Protein AF-A0A967SCY6-F1 (afdb_monomer_lite)

Foldseek 3Di:
DDCCQPCVPVVVVCCCVPPNPVPCPDDPDFADQDDPPPPDDHTDDAQPHPSHNVSVVVVVVD

Sequence (62 aa):
GYDLVGDYDGVWADFGDTIGFERLGLIHLNDSKHGFGTHKDRHESIGEGTLGPEPFRRIMLD

pLDDT: mean 96.28, std 3.01, range [77.44, 98.44]

Radius of gyration: 11.88 Å; chains: 1; bounding box: 27×21×24 Å

Secondary structure (DSSP, 8-state):
---TTT-HHHHHHHHHHHT-GGG-------EESS-TT-----EE-TTSSSS-HHHHHHHTT-

Structure (mmCIF, N/CA/C/O backbone):
data_AF-A0A967SCY6-F1
#
_entry.id   AF-A0A967SCY6-F1
#
loop_
_atom_site.group_PDB
_atom_site.id
_atom_site.type_symbol
_atom_site.label_atom_id
_atom_site.label_alt_id
_atom_site.label_comp_id
_atom_site.label_asym_id
_atom_site.label_entity_id
_atom_site.label_seq_id
_atom_site.pdbx_PDB_ins_code
_atom_site.Cartn_x
_atom_site.Cartn_y
_atom_site.Cartn_z
_atom_site.occupancy
_atom_site.B_iso_or_equiv
_atom_site.auth_seq_id
_atom_site.auth_comp_id
_atom_site.auth_asym_id
_atom_site.auth_atom_id
_atom_site.pdbx_PDB_model_num
ATOM 1 N N . GLY A 1 1 ? 5.254 -7.063 3.056 1.00 87.06 1 GLY A N 1
ATOM 2 C CA . GLY A 1 1 ? 4.197 -6.101 2.705 1.00 87.06 1 GLY A CA 1
ATOM 3 C C . GLY A 1 1 ? 2.989 -6.860 2.210 1.00 87.06 1 GLY A C 1
ATOM 4 O O . GLY A 1 1 ? 3.034 -8.085 2.206 1.00 87.06 1 GLY A O 1
ATOM 5 N N . TYR A 1 2 ? 1.957 -6.136 1.805 1.00 94.19 2 TYR A N 1
ATOM 6 C CA . TYR A 1 2 ? 0.734 -6.686 1.225 1.00 94.19 2 TYR A CA 1
ATOM 7 C C . TYR A 1 2 ? 0.810 -6.650 -0.304 1.00 94.19 2 TYR A C 1
ATOM 9 O O . TYR A 1 2 ? 1.549 -5.825 -0.850 1.00 94.19 2 TYR A O 1
ATOM 17 N N . ASP A 1 3 ? 0.104 -7.551 -0.987 1.00 96.12 3 ASP A N 1
ATOM 18 C CA . ASP A 1 3 ? 0.134 -7.624 -2.450 1.00 96.12 3 ASP A CA 1
ATOM 19 C C . ASP A 1 3 ? -0.797 -6.583 -3.081 1.00 96.12 3 ASP A C 1
ATOM 21 O O . ASP A 1 3 ? -1.857 -6.892 -3.611 1.00 96.12 3 ASP A O 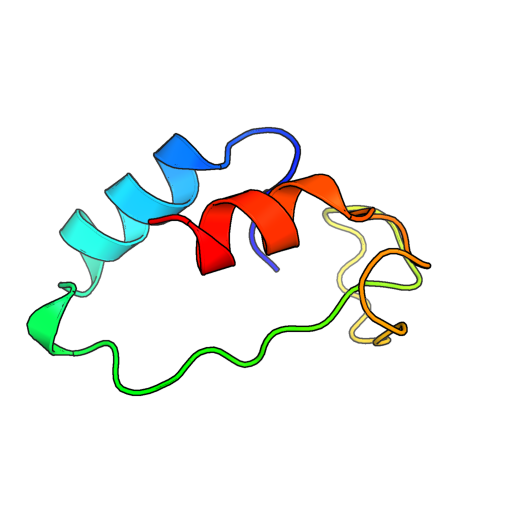1
ATOM 25 N N . LEU A 1 4 ? -0.395 -5.315 -3.026 1.00 95.62 4 LEU A N 1
ATOM 26 C CA . LEU A 1 4 ? -1.187 -4.218 -3.586 1.00 95.62 4 LEU A CA 1
ATOM 27 C C . LEU A 1 4 ? -1.179 -4.177 -5.127 1.00 95.62 4 LEU A C 1
ATOM 29 O O . LEU A 1 4 ? -1.889 -3.361 -5.711 1.00 95.62 4 LEU A O 1
ATOM 33 N N . VAL A 1 5 ? -0.367 -5.015 -5.784 1.00 96.25 5 VAL A N 1
ATOM 34 C CA . VAL A 1 5 ? -0.290 -5.109 -7.252 1.00 96.25 5 VAL A CA 1
ATOM 35 C C . VAL A 1 5 ? -1.173 -6.244 -7.763 1.00 96.25 5 VAL A C 1
ATOM 37 O O . VAL A 1 5 ? -1.924 -6.046 -8.715 1.00 96.25 5 VAL A O 1
ATOM 40 N N . GLY A 1 6 ? -1.077 -7.426 -7.149 1.00 97.06 6 GLY A N 1
ATOM 41 C CA . GLY A 1 6 ? -1.823 -8.620 -7.540 1.00 97.06 6 GLY A CA 1
ATOM 42 C C . GLY A 1 6 ? -3.201 -8.749 -6.891 1.00 97.06 6 GLY A C 1
ATOM 43 O O . GLY A 1 6 ? -4.073 -9.374 -7.491 1.00 97.06 6 GLY A O 1
ATOM 44 N N . ASP A 1 7 ? -3.414 -8.157 -5.711 1.00 97.44 7 ASP A N 1
ATOM 45 C CA . ASP A 1 7 ? -4.639 -8.334 -4.918 1.00 97.44 7 ASP A CA 1
ATOM 46 C C . ASP A 1 7 ? -4.987 -7.098 -4.067 1.00 97.44 7 ASP A C 1
ATOM 48 O O . ASP A 1 7 ? -5.125 -7.143 -2.846 1.00 97.44 7 ASP A O 1
ATOM 52 N N . TYR A 1 8 ? -5.109 -5.942 -4.718 1.00 96.75 8 TYR A N 1
ATOM 53 C CA . TYR A 1 8 ? -5.407 -4.684 -4.028 1.00 96.75 8 TYR A CA 1
ATOM 54 C C . TYR A 1 8 ? -6.701 -4.742 -3.199 1.00 96.75 8 TYR A C 1
ATOM 56 O O . TYR A 1 8 ? -6.712 -4.330 -2.040 1.00 96.75 8 TYR A O 1
ATOM 64 N N . ASP A 1 9 ? -7.792 -5.241 -3.788 1.00 97.44 9 ASP A N 1
ATOM 65 C CA . ASP A 1 9 ? -9.107 -5.239 -3.139 1.00 97.44 9 ASP A CA 1
ATOM 66 C C . ASP A 1 9 ? -9.163 -6.258 -1.991 1.00 97.44 9 ASP A C 1
ATOM 68 O O . ASP A 1 9 ? -9.738 -5.961 -0.942 1.00 97.44 9 ASP A O 1
ATOM 72 N N . GLY A 1 10 ? -8.513 -7.421 -2.146 1.00 98.25 10 GLY A N 1
ATOM 73 C CA . GLY A 1 10 ? -8.398 -8.423 -1.087 1.00 98.25 10 GLY A CA 1
ATOM 74 C C . GLY A 1 10 ? -7.646 -7.895 0.130 1.00 98.25 10 GLY A C 1
ATOM 75 O O . GLY A 1 10 ? -8.104 -8.070 1.255 1.00 98.25 10 GLY A O 1
ATOM 76 N N . VAL A 1 11 ? -6.563 -7.137 -0.073 1.00 97.31 11 VAL A N 1
ATOM 77 C CA . VAL A 1 11 ? -5.809 -6.517 1.032 1.00 97.31 11 VAL A CA 1
ATOM 78 C C . VAL A 1 11 ? -6.683 -5.585 1.876 1.00 97.31 11 VAL A C 1
ATOM 80 O O . VAL A 1 11 ? -6.595 -5.603 3.107 1.00 97.31 11 VAL A O 1
ATOM 83 N N . TRP A 1 12 ? -7.522 -4.766 1.241 1.00 97.12 12 TRP A N 1
ATOM 84 C CA . TRP A 1 12 ? -8.403 -3.845 1.962 1.00 97.12 12 TRP A CA 1
ATOM 85 C C . TRP A 1 12 ? -9.593 -4.547 2.611 1.00 97.12 12 TRP A C 1
ATOM 87 O O . TRP A 1 12 ? -9.953 -4.188 3.733 1.00 97.12 12 TRP A O 1
ATOM 97 N N . ALA A 1 13 ? -10.164 -5.559 1.953 1.00 98.31 13 ALA A N 1
ATOM 98 C CA . ALA A 1 13 ? -11.186 -6.412 2.553 1.00 98.31 13 ALA A CA 1
ATOM 99 C C . ALA A 1 13 ? -10.653 -7.101 3.820 1.00 98.31 13 ALA A C 1
ATOM 101 O O . ALA A 1 13 ? -11.240 -6.952 4.891 1.00 98.31 13 ALA A O 1
ATOM 102 N N . ASP A 1 14 ? -9.480 -7.734 3.736 1.00 98.31 14 ASP A N 1
ATOM 103 C CA . ASP A 1 14 ? -8.834 -8.406 4.865 1.00 98.31 14 ASP A CA 1
ATOM 104 C C . ASP A 1 14 ? -8.541 -7.438 6.016 1.00 98.31 14 ASP A C 1
ATOM 106 O O . ASP A 1 14 ? -8.753 -7.773 7.185 1.00 98.31 14 ASP A O 1
ATOM 110 N N . PHE A 1 15 ? -8.066 -6.223 5.714 1.00 97.69 15 PHE A N 1
ATOM 111 C CA . PHE A 1 15 ? -7.827 -5.204 6.735 1.00 97.69 15 PHE A CA 1
ATOM 112 C C . PHE A 1 15 ? -9.129 -4.781 7.430 1.00 97.69 15 PHE A C 1
ATOM 114 O O . PHE A 1 15 ? -9.176 -4.716 8.663 1.00 97.69 15 PHE A O 1
ATOM 121 N N . GLY A 1 16 ? -10.178 -4.506 6.651 1.00 98.19 16 GLY A N 1
ATOM 122 C CA . GLY A 1 16 ? -11.493 -4.124 7.160 1.00 98.19 16 GLY A CA 1
ATOM 123 C C . GLY A 1 16 ? -12.099 -5.192 8.067 1.00 98.19 16 GLY A C 1
ATOM 124 O O . GLY A 1 16 ? -12.556 -4.864 9.161 1.00 98.19 16 GLY A O 1
ATOM 125 N N . ASP A 1 17 ? -12.024 -6.457 7.659 1.00 98.44 17 ASP A N 1
ATOM 126 C CA . ASP A 1 17 ? -12.581 -7.587 8.408 1.00 98.44 17 ASP A CA 1
ATOM 127 C C . ASP A 1 17 ? -11.749 -7.947 9.648 1.00 98.44 17 ASP A C 1
ATOM 129 O O . ASP A 1 17 ? -12.295 -8.330 10.685 1.00 98.44 17 ASP A O 1
ATOM 133 N N . THR A 1 18 ? -10.421 -7.826 9.567 1.00 98.12 18 THR A N 1
ATOM 134 C CA . THR A 1 18 ? -9.515 -8.277 10.637 1.00 98.12 18 THR A CA 1
ATOM 135 C C . THR A 1 18 ? -9.272 -7.209 11.698 1.00 98.12 18 THR A C 1
ATOM 137 O O . THR A 1 18 ? -9.190 -7.519 12.888 1.00 98.12 18 THR A O 1
ATOM 140 N N . ILE A 1 19 ? -9.093 -5.956 11.278 1.00 97.19 19 ILE A N 1
ATOM 141 C CA . ILE A 1 19 ? -8.677 -4.853 12.154 1.00 97.19 19 ILE A CA 1
ATOM 142 C C . ILE A 1 19 ? -9.788 -3.816 12.310 1.00 97.19 19 ILE A C 1
ATOM 144 O O . ILE A 1 19 ? -9.980 -3.315 13.420 1.00 97.19 19 ILE A O 1
ATOM 148 N N . GLY A 1 20 ? -10.507 -3.514 11.228 1.00 98.12 20 GLY A N 1
ATOM 149 C CA . GLY A 1 20 ? -11.488 -2.435 11.173 1.00 98.12 20 GLY A CA 1
ATOM 150 C C . GLY A 1 20 ? -10.868 -1.099 10.752 1.00 98.12 20 GLY A C 1
ATOM 151 O O . GLY A 1 20 ? -9.843 -0.651 11.280 1.00 98.12 20 GLY A O 1
ATOM 152 N N . PHE A 1 21 ? -11.501 -0.435 9.781 1.00 97.12 21 PHE A N 1
ATOM 153 C CA . PHE A 1 21 ? -11.039 0.849 9.236 1.00 97.12 21 PHE A CA 1
ATOM 154 C C . PHE A 1 21 ? -11.060 1.987 10.258 1.00 97.12 21 PHE A C 1
ATOM 156 O O . PHE A 1 21 ? -10.266 2.918 10.157 1.00 97.12 21 PHE A O 1
ATOM 163 N N . GLU A 1 22 ? -11.895 1.900 11.292 1.00 98.00 22 GLU A N 1
ATOM 164 C CA . GLU A 1 22 ? -11.960 2.881 12.377 1.00 98.00 22 GLU A CA 1
ATOM 165 C C . GLU A 1 22 ? -10.661 2.978 13.191 1.00 98.00 22 GLU A C 1
ATOM 167 O O . GLU A 1 22 ? -10.456 3.947 13.923 1.00 98.00 22 GLU A O 1
ATOM 172 N N . ARG A 1 23 ? -9.774 1.982 13.069 1.00 97.56 23 ARG A N 1
ATOM 173 C CA . ARG A 1 23 ? -8.464 1.947 13.733 1.00 97.56 23 ARG A CA 1
ATOM 174 C C . ARG A 1 23 ? -7.315 2.399 12.834 1.00 97.56 23 ARG A C 1
ATOM 176 O O . ARG A 1 23 ? -6.188 2.514 13.320 1.00 97.56 23 ARG A O 1
ATOM 183 N N . LEU A 1 24 ? -7.560 2.645 11.546 1.00 96.44 24 LEU A N 1
ATOM 184 C CA . LEU A 1 24 ? -6.524 3.058 10.604 1.00 96.44 24 LEU A CA 1
ATOM 185 C C . LEU A 1 24 ? -6.185 4.542 10.797 1.00 96.44 24 LEU A C 1
ATOM 187 O O . LEU A 1 24 ? -6.870 5.424 10.293 1.00 96.44 24 LEU A O 1
ATOM 191 N N . GLY A 1 25 ? -5.115 4.820 11.545 1.00 97.12 25 GLY A N 1
ATOM 192 C CA . GLY A 1 25 ? -4.669 6.193 11.811 1.00 97.12 25 GLY A CA 1
ATOM 193 C C . GLY A 1 25 ? -3.677 6.758 10.789 1.00 97.12 25 GLY A C 1
ATOM 194 O O . GLY A 1 25 ? -3.634 7.968 10.586 1.00 97.12 25 GLY A O 1
ATOM 195 N N . LEU A 1 26 ? -2.850 5.906 10.174 1.00 96.44 26 LEU A N 1
ATOM 196 C CA . LEU A 1 26 ? -1.843 6.306 9.186 1.00 96.44 26 LEU A CA 1
ATOM 197 C C . LEU A 1 26 ? -1.419 5.124 8.310 1.00 96.44 26 LEU A C 1
ATOM 199 O O . LEU A 1 26 ? -1.493 3.972 8.735 1.00 96.44 26 LEU A O 1
ATOM 203 N N . ILE A 1 27 ? -0.895 5.429 7.120 1.00 94.06 27 ILE A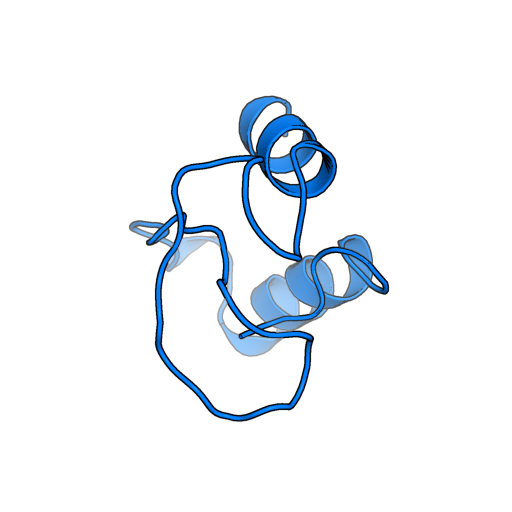 N 1
ATOM 204 C CA . ILE A 1 27 ? -0.276 4.460 6.210 1.00 94.06 27 ILE A CA 1
ATOM 205 C C . ILE A 1 27 ? 1.176 4.883 5.970 1.00 94.06 27 ILE A C 1
ATOM 207 O O . ILE A 1 27 ? 1.444 6.007 5.549 1.00 94.06 27 ILE A O 1
ATOM 211 N N . HIS A 1 28 ? 2.125 3.975 6.206 1.00 95.31 28 HIS A N 1
ATOM 212 C CA . HIS A 1 28 ? 3.492 4.135 5.710 1.00 95.31 28 HIS A CA 1
ATOM 213 C C . HIS A 1 28 ? 3.539 3.725 4.244 1.00 95.31 28 HIS A C 1
ATOM 215 O O . HIS A 1 28 ? 3.646 2.543 3.915 1.00 95.31 28 HIS A O 1
ATOM 221 N N . LEU A 1 29 ? 3.435 4.718 3.372 1.00 93.88 29 LEU A N 1
ATOM 222 C CA . LEU A 1 29 ? 3.354 4.506 1.940 1.00 93.88 29 LEU A CA 1
ATOM 223 C C . LEU A 1 29 ? 4.756 4.551 1.323 1.00 93.88 29 LEU A C 1
ATOM 225 O O . LEU A 1 29 ? 5.371 5.610 1.265 1.00 93.88 29 LEU A O 1
ATOM 229 N N . ASN A 1 30 ? 5.260 3.394 0.891 1.00 96.56 30 ASN A N 1
ATOM 230 C CA . ASN A 1 30 ? 6.584 3.243 0.288 1.00 96.56 30 ASN A CA 1
ATOM 231 C C . ASN A 1 30 ? 6.515 2.272 -0.891 1.00 96.56 30 ASN A C 1
ATOM 233 O O . ASN A 1 30 ? 5.794 1.274 -0.822 1.00 96.56 30 ASN A O 1
ATOM 237 N N . ASP A 1 31 ? 7.309 2.517 -1.932 1.00 97.94 31 ASP A N 1
ATOM 238 C CA . ASP A 1 31 ? 7.601 1.494 -2.938 1.00 97.94 31 ASP A CA 1
ATOM 239 C C . ASP A 1 31 ? 8.705 0.552 -2.419 1.00 97.94 31 ASP A C 1
ATOM 241 O O . ASP A 1 31 ? 9.291 0.771 -1.353 1.00 97.94 31 ASP A O 1
ATOM 245 N N . SER A 1 32 ? 8.986 -0.529 -3.141 1.00 97.69 32 SER A N 1
ATOM 246 C CA . SER A 1 32 ? 9.941 -1.566 -2.753 1.00 97.69 32 SER A CA 1
ATOM 247 C C . SER A 1 32 ? 10.985 -1.794 -3.834 1.00 97.69 32 SER A C 1
ATOM 249 O O . SER A 1 32 ? 10.654 -2.089 -4.983 1.00 97.69 32 SER A O 1
ATOM 251 N N . LYS A 1 33 ? 12.265 -1.803 -3.443 1.00 98.00 33 LYS A N 1
ATOM 252 C CA . LYS A 1 33 ? 13.381 -2.196 -4.326 1.00 98.00 33 LYS A CA 1
ATOM 253 C C . LYS A 1 33 ? 13.351 -3.679 -4.725 1.00 98.00 33 LYS A C 1
ATOM 255 O O . LYS A 1 33 ? 14.129 -4.104 -5.579 1.00 98.00 33 LYS A O 1
ATOM 260 N N . HIS A 1 34 ? 12.530 -4.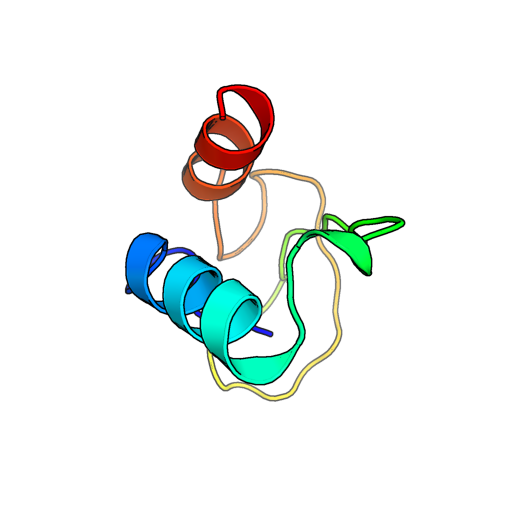500 -4.069 1.00 96.62 34 HIS A N 1
ATOM 261 C CA . HIS A 1 34 ? 12.489 -5.950 -4.260 1.00 96.62 34 HIS A CA 1
ATOM 262 C C . HIS A 1 34 ? 11.060 -6.459 -4.428 1.00 96.62 34 HIS A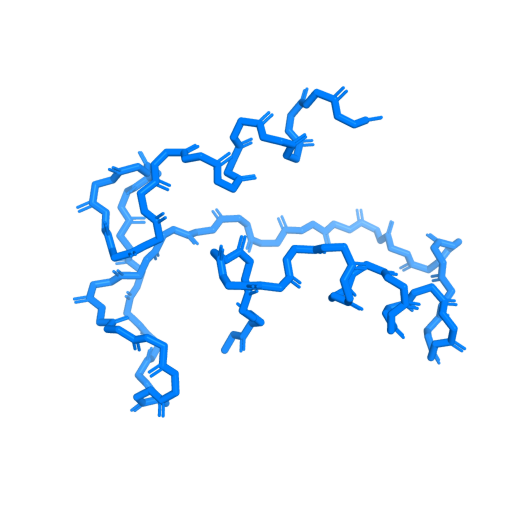 C 1
ATOM 264 O O . HIS A 1 34 ? 10.147 -5.954 -3.782 1.00 96.62 34 HIS A O 1
ATOM 270 N N . GLY A 1 35 ? 10.894 -7.505 -5.243 1.00 95.56 35 GLY A N 1
ATOM 271 C CA . GLY A 1 35 ? 9.584 -8.082 -5.537 1.00 95.56 35 GLY A CA 1
ATOM 272 C C . GLY A 1 35 ? 8.835 -8.612 -4.308 1.00 95.56 35 GLY A C 1
ATOM 273 O O . GLY A 1 35 ? 9.400 -8.784 -3.216 1.00 95.56 35 GLY A O 1
ATOM 274 N N . PHE A 1 36 ? 7.547 -8.888 -4.514 1.00 95.75 36 PHE A N 1
ATOM 275 C CA . PHE A 1 36 ? 6.638 -9.390 -3.487 1.00 95.75 36 PHE A CA 1
ATOM 276 C C . PHE A 1 36 ? 7.145 -10.690 -2.837 1.00 95.75 36 PHE A C 1
ATOM 278 O O . PHE A 1 36 ? 7.825 -11.500 -3.464 1.00 95.75 36 PHE A O 1
ATOM 285 N N . GLY A 1 37 ? 6.860 -10.869 -1.543 1.00 94.75 37 GLY A N 1
ATOM 286 C CA . GLY A 1 37 ? 7.241 -12.073 -0.793 1.00 94.75 37 GLY A CA 1
ATOM 287 C C . GLY A 1 37 ? 8.743 -12.248 -0.517 1.00 94.75 37 GLY A C 1
ATOM 288 O O . GLY A 1 37 ? 9.138 -13.249 0.065 1.00 94.75 37 GLY A O 1
ATOM 289 N N . THR A 1 38 ? 9.610 -11.294 -0.875 1.00 96.00 38 THR A N 1
ATOM 290 C CA . THR A 1 38 ? 11.068 -11.433 -0.651 1.00 96.00 38 THR A CA 1
ATOM 291 C C . THR A 1 38 ? 11.514 -11.211 0.799 1.00 96.00 38 THR A C 1
ATOM 293 O O . THR A 1 38 ? 12.679 -11.447 1.118 1.00 96.00 38 THR A O 1
ATOM 296 N N . HIS A 1 39 ? 10.619 -10.739 1.674 1.00 93.56 39 HIS A N 1
ATOM 297 C CA . HIS A 1 39 ? 10.891 -10.419 3.085 1.00 93.56 39 HIS A CA 1
ATOM 298 C C . HIS A 1 39 ? 12.036 -9.411 3.310 1.00 93.56 39 HIS A C 1
ATOM 300 O O . HIS A 1 39 ? 12.623 -9.355 4.390 1.00 93.56 39 HIS A O 1
ATOM 306 N N . LYS A 1 40 ? 12.353 -8.586 2.304 1.00 95.69 40 LYS A N 1
ATOM 307 C CA . LYS A 1 40 ? 13.326 -7.496 2.418 1.00 95.69 40 LYS A CA 1
ATOM 308 C C . LYS A 1 40 ? 12.612 -6.166 2.622 1.00 95.69 40 LYS A C 1
ATOM 310 O O . LYS A 1 40 ? 11.787 -5.776 1.806 1.00 95.69 40 LYS A O 1
ATOM 315 N N . ASP A 1 41 ? 12.995 -5.448 3.670 1.00 95.50 41 ASP A N 1
ATOM 316 C CA . ASP A 1 41 ? 12.475 -4.115 3.976 1.00 95.50 41 ASP A CA 1
ATOM 317 C C . ASP A 1 41 ? 13.424 -3.043 3.417 1.00 95.50 41 ASP A C 1
ATOM 319 O O . ASP A 1 41 ? 14.332 -2.546 4.094 1.00 95.50 41 ASP A O 1
ATOM 323 N N . ARG A 1 42 ? 13.328 -2.801 2.106 1.00 97.44 42 ARG A N 1
ATOM 324 C CA . ARG A 1 42 ? 14.138 -1.809 1.384 1.00 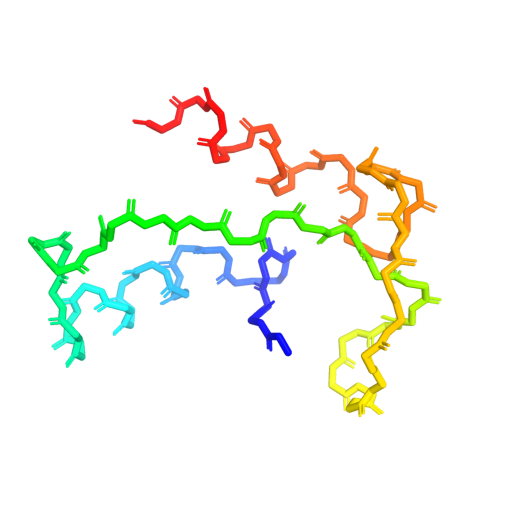97.44 42 ARG A CA 1
ATOM 325 C C . ARG A 1 42 ? 13.231 -0.930 0.542 1.00 97.44 42 ARG A C 1
ATOM 327 O O . ARG A 1 42 ? 12.793 -1.340 -0.532 1.00 97.44 42 ARG A O 1
ATOM 334 N N . HIS A 1 43 ? 12.977 0.267 1.059 1.00 97.44 43 HIS A N 1
ATOM 335 C CA . HIS A 1 43 ? 12.073 1.235 0.449 1.00 97.44 43 HIS A CA 1
ATOM 336 C C . HIS A 1 43 ? 12.666 1.824 -0.822 1.00 97.44 43 HIS A C 1
ATOM 338 O O . HIS A 1 43 ? 13.883 1.990 -0.939 1.00 97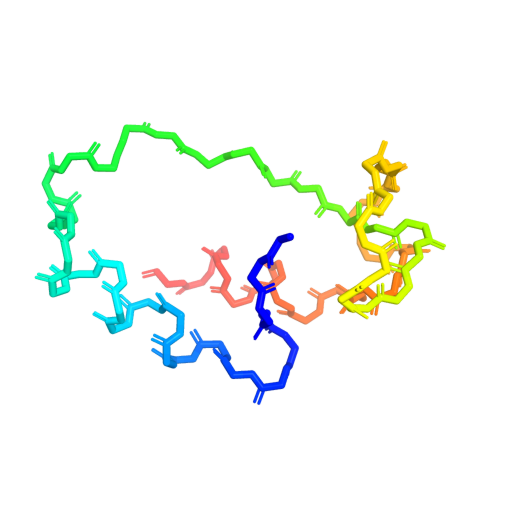.44 43 HIS A O 1
ATOM 344 N N . GLU A 1 44 ? 11.784 2.141 -1.754 1.00 98.19 44 GLU A N 1
ATOM 345 C CA . GLU A 1 44 ? 12.071 2.939 -2.935 1.00 98.19 44 GLU A CA 1
ATOM 346 C C . GLU A 1 44 ? 11.102 4.122 -3.010 1.00 98.19 44 GLU A C 1
ATOM 348 O O . GLU A 1 44 ? 10.035 4.125 -2.385 1.00 98.19 44 GLU A O 1
ATOM 353 N N . SER A 1 45 ? 11.507 5.140 -3.762 1.00 98.25 45 SER A N 1
ATOM 354 C CA . SER A 1 45 ? 10.666 6.278 -4.115 1.00 98.25 45 SER A CA 1
ATOM 355 C C . SER A 1 45 ? 9.379 5.807 -4.795 1.00 98.25 45 SER A C 1
ATOM 357 O O . SER A 1 45 ? 9.372 4.834 -5.547 1.00 98.25 45 SER A O 1
ATOM 359 N N . ILE A 1 46 ? 8.286 6.515 -4.523 1.00 97.88 46 ILE A N 1
ATOM 360 C CA . ILE A 1 46 ? 6.944 6.185 -5.012 1.00 97.88 46 ILE A CA 1
ATOM 361 C C . ILE A 1 46 ? 6.933 6.048 -6.538 1.00 97.88 46 ILE A C 1
ATOM 363 O O . ILE A 1 46 ? 7.202 7.016 -7.245 1.00 97.88 46 ILE A O 1
ATOM 367 N N . GLY A 1 47 ? 6.572 4.861 -7.031 1.00 97.44 47 GLY A N 1
ATOM 368 C CA . GLY A 1 47 ? 6.438 4.567 -8.456 1.00 97.44 47 GLY A CA 1
ATOM 369 C C . GLY A 1 47 ? 7.723 4.116 -9.151 1.00 97.44 47 GLY A C 1
ATOM 370 O O . GLY A 1 47 ? 7.650 3.696 -10.304 1.00 97.44 47 GLY A O 1
ATOM 371 N N . GLU A 1 48 ? 8.867 4.166 -8.466 1.00 98.25 48 GLU A N 1
ATOM 372 C CA . GLU A 1 48 ? 10.189 3.823 -9.011 1.00 98.25 48 GLU A CA 1
ATOM 373 C C . GLU A 1 48 ? 10.652 2.410 -8.611 1.00 98.25 48 GLU A C 1
ATOM 375 O O . GLU A 1 48 ? 11.735 1.964 -8.997 1.00 98.25 48 GLU A O 1
ATOM 380 N N . GLY A 1 49 ? 9.859 1.697 -7.808 1.00 97.38 49 GLY A N 1
ATOM 381 C CA . GLY A 1 49 ? 10.155 0.345 -7.357 1.00 97.38 49 GLY A CA 1
ATOM 382 C C . GLY A 1 49 ? 9.310 -0.722 -8.049 1.00 97.38 49 GLY A C 1
ATOM 383 O O . GLY A 1 49 ? 8.762 -0.554 -9.136 1.00 97.38 49 GLY A O 1
ATOM 384 N N . THR A 1 50 ? 9.247 -1.885 -7.411 1.00 97.00 50 THR A N 1
ATOM 385 C CA . THR A 1 50 ? 8.566 -3.075 -7.936 1.00 97.00 50 THR A CA 1
ATOM 386 C C . THR A 1 50 ? 7.049 -3.038 -7.782 1.00 97.00 50 THR A C 1
ATOM 388 O O . THR A 1 50 ? 6.381 -3.832 -8.443 1.00 97.00 50 THR A O 1
ATOM 391 N N . LEU A 1 51 ? 6.497 -2.144 -6.950 1.00 97.06 51 LEU A N 1
ATOM 392 C CA . LEU A 1 51 ? 5.050 -1.916 -6.906 1.00 97.06 51 LEU A CA 1
ATOM 393 C C . LEU A 1 51 ? 4.606 -1.064 -8.101 1.00 97.06 51 LEU A C 1
ATOM 395 O O . LEU A 1 51 ? 3.503 -1.247 -8.614 1.00 97.06 51 LEU A O 1
ATOM 399 N N . GLY A 1 52 ? 5.469 -0.147 -8.549 1.00 97.62 52 GLY A N 1
ATOM 400 C CA . GLY A 1 52 ? 5.143 0.817 -9.589 1.00 97.62 52 GLY A CA 1
ATOM 401 C C . GLY A 1 52 ? 4.093 1.835 -9.127 1.00 97.62 52 GLY A C 1
ATOM 402 O O . GLY A 1 52 ? 3.667 1.837 -7.973 1.00 97.62 52 GLY A O 1
ATOM 403 N N . PRO A 1 53 ? 3.663 2.752 -10.007 1.00 97.62 53 PRO A N 1
ATOM 404 C CA . PRO A 1 53 ? 2.835 3.891 -9.609 1.00 97.62 53 PRO A CA 1
ATOM 405 C C . PRO A 1 53 ? 1.371 3.530 -9.317 1.00 97.62 53 PRO A C 1
ATOM 407 O O . PRO A 1 53 ? 0.676 4.308 -8.666 1.00 97.62 53 PRO A O 1
ATOM 410 N N . GLU A 1 54 ? 0.881 2.397 -9.823 1.00 96.81 54 GLU A N 1
ATOM 411 C CA . GLU A 1 54 ? -0.555 2.101 -9.860 1.00 96.81 54 GLU A CA 1
ATOM 412 C C . GLU A 1 54 ? -1.192 1.938 -8.470 1.00 96.81 54 GLU A C 1
ATOM 414 O O . GLU A 1 54 ? -2.178 2.627 -8.199 1.00 96.81 54 GLU A O 1
ATOM 419 N N . PRO A 1 55 ? -0.625 1.153 -7.531 1.00 96.31 55 PRO A N 1
ATOM 420 C CA . PRO A 1 55 ? -1.206 1.033 -6.194 1.00 96.31 55 PRO A CA 1
ATOM 421 C C . PRO A 1 55 ? -1.295 2.372 -5.456 1.00 96.31 55 PRO A C 1
ATOM 423 O O . PRO A 1 55 ? -2.276 2.649 -4.774 1.00 96.31 55 PRO A O 1
ATOM 426 N N . PHE A 1 56 ? -0.294 3.239 -5.629 1.00 97.19 56 PHE A N 1
ATOM 427 C CA . PHE A 1 56 ? -0.279 4.565 -5.013 1.00 97.19 56 PHE A CA 1
ATOM 428 C C . PHE A 1 56 ? -1.360 5.478 -5.583 1.00 97.19 56 PHE A C 1
ATOM 430 O O . PHE A 1 56 ? -1.971 6.236 -4.834 1.00 97.19 56 PHE A O 1
ATOM 437 N N . ARG A 1 57 ? -1.617 5.403 -6.895 1.00 96.62 57 ARG A N 1
ATOM 438 C CA . ARG A 1 57 ? -2.709 6.155 -7.528 1.00 96.62 57 ARG A CA 1
ATOM 439 C C . ARG A 1 57 ? -4.059 5.735 -6.972 1.00 96.62 57 ARG A C 1
ATOM 441 O O . ARG A 1 57 ? -4.846 6.618 -6.657 1.00 96.62 57 ARG A O 1
ATOM 448 N N . ARG A 1 58 ? -4.299 4.428 -6.826 1.00 96.44 58 ARG A N 1
ATOM 449 C CA . ARG A 1 58 ? -5.548 3.912 -6.248 1.00 96.44 58 ARG A CA 1
ATOM 450 C C . ARG A 1 58 ? -5.753 4.433 -4.824 1.00 96.44 58 ARG A C 1
ATOM 452 O O . ARG A 1 58 ? -6.762 5.071 -4.570 1.00 96.44 58 ARG A O 1
ATOM 459 N N . ILE A 1 59 ? -4.736 4.324 -3.964 1.00 95.19 59 ILE A N 1
ATOM 460 C CA . ILE A 1 59 ? -4.804 4.807 -2.569 1.00 95.19 59 ILE A CA 1
ATOM 461 C C . ILE A 1 59 ? -5.104 6.311 -2.480 1.00 95.19 59 ILE A C 1
ATOM 463 O O . ILE A 1 59 ? -5.739 6.755 -1.534 1.00 95.19 59 ILE A O 1
ATOM 467 N N . MET A 1 60 ? -4.628 7.115 -3.434 1.00 95.06 60 MET A N 1
ATOM 468 C CA . MET A 1 60 ? -4.861 8.567 -3.446 1.00 95.06 60 MET A CA 1
ATOM 469 C C . MET A 1 60 ? -6.227 8.972 -4.026 1.00 95.06 60 MET A C 1
ATOM 471 O O . MET A 1 60 ? -6.565 10.156 -3.980 1.00 95.06 60 MET A O 1
ATOM 475 N N . LEU A 1 61 ? -6.964 8.036 -4.628 1.00 92.12 61 LEU A N 1
ATOM 476 C CA . LEU A 1 61 ? -8.260 8.268 -5.276 1.00 92.12 61 LEU A CA 1
ATOM 477 C C . LEU A 1 61 ? -9.437 7.579 -4.563 1.00 92.12 61 LEU A C 1
ATOM 479 O O . LEU A 1 61 ? -10.577 7.866 -4.934 1.00 92.12 61 LEU A O 1
ATOM 483 N N . ASP A 1 62 ? -9.162 6.706 -3.592 1.00 77.44 62 ASP A N 1
ATOM 484 C CA . ASP A 1 62 ? -10.147 6.083 -2.692 1.00 77.44 62 ASP A CA 1
ATOM 485 C C . ASP A 1 62 ? -10.603 7.058 -1.585 1.00 77.44 62 ASP A C 1
ATOM 487 O O . ASP A 1 62 ? -11.815 7.054 -1.260 1.00 77.44 62 ASP A O 1
#